Protein AF-A0A6P2BTD4-F1 (afdb_monomer)

Foldseek 3Di:
DAWEQDPVRKIFDWDQDDDDDPDDDGDIHTDIDHPPDPCGVVRVVRHDYPVVVVVVVVVVVVVVVVVVVVVVVVCVVVDPPPDDD

pLDDT: mean 78.0, std 12.65, range [49.34, 93.88]

Sequence (85 aa):
MFVIRLPNGNLQVPQTAVRSGDGRLIGDVYVEIGPDDSDYERLSAQALTLDEIEERKGQWRAGDAALLREFQEFARLVGDDPFPS

Solvent-accessible surface area (backbone atoms only — not comparable to full-atom values): 5182 Å² total; per-residue (Å²): 138,68,35,35,50,44,96,89,70,32,36,37,35,70,43,78,49,78,55,82,90,85,79,79,46,89,50,82,42,75,44,79,43,46,81,88,39,91,59,31,67,69,47,54,79,66,37,35,44,68,66,59,49,51,53,50,52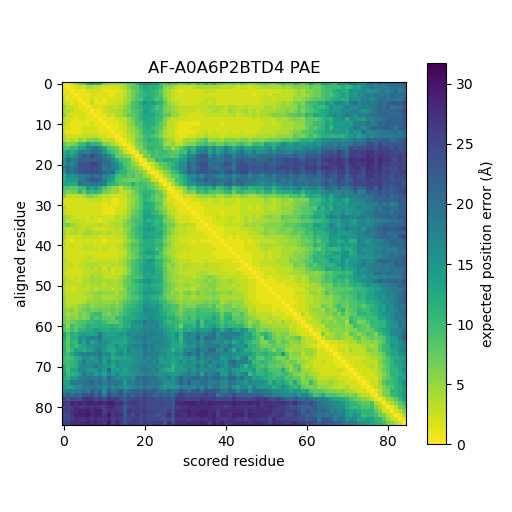,49,54,49,52,55,50,48,54,50,51,53,48,54,50,52,54,48,48,66,73,61,42,103,53,97,70,87,129

Organism: NCBI:txid2480626

Secondary structure (DSSP, 8-state):
---EE-TTS-EEEEEEEE--SSS--EEEEEEEE-TTSTTHHHHHTT-B-HHHHHHHHHHHHHHHHHHHHHHHHHHHHH-S-SS--

Mean predicted aligned error: 11.18 Å

Radius of gyration: 19.75 Å; Cα contacts (8 Å, |Δi|>4): 85; chains: 1; bounding box: 34×36×57 Å

Structure (mmCIF, N/CA/C/O backbone):
data_AF-A0A6P2BTD4-F1
#
_entry.id   AF-A0A6P2BTD4-F1
#
loop_
_atom_site.group_PDB
_atom_site.id
_atom_site.type_symbol
_atom_site.label_atom_id
_atom_site.label_alt_id
_atom_site.label_comp_id
_atom_site.label_asym_id
_atom_site.label_entity_id
_atom_site.label_seq_id
_atom_site.pdbx_PDB_ins_code
_atom_site.Cartn_x
_atom_site.Cartn_y
_atom_site.Cartn_z
_atom_site.occupancy
_atom_site.B_iso_or_equiv
_atom_site.auth_seq_id
_atom_site.auth_comp_id
_atom_site.auth_asym_id
_atom_site.auth_atom_id
_atom_site.pdbx_PDB_model_num
ATOM 1 N N . MET A 1 1 ? -1.296 1.567 -6.658 1.00 78.81 1 MET A N 1
ATOM 2 C CA . MET A 1 1 ? -1.118 1.854 -5.219 1.00 78.81 1 MET A CA 1
ATOM 3 C C . MET A 1 1 ? -1.553 0.646 -4.400 1.00 78.81 1 MET A C 1
ATOM 5 O O . MET A 1 1 ? -2.330 -0.141 -4.927 1.00 78.81 1 MET A O 1
ATOM 9 N N . PHE A 1 2 ? -1.021 0.437 -3.192 1.00 83.88 2 PHE A N 1
ATOM 10 C CA . PHE A 1 2 ? -1.185 -0.822 -2.443 1.00 83.88 2 PHE A CA 1
ATOM 11 C C . PHE A 1 2 ? -1.885 -0.598 -1.108 1.00 83.88 2 PHE A C 1
ATOM 13 O O . PHE A 1 2 ? -1.683 0.442 -0.497 1.00 83.88 2 PHE A O 1
ATOM 20 N N . VAL A 1 3 ? -2.669 -1.578 -0.657 1.00 90.69 3 VAL A N 1
ATOM 21 C CA . VAL A 1 3 ? -3.148 -1.631 0.729 1.00 90.69 3 VAL A CA 1
ATOM 22 C C . VAL A 1 3 ? -2.048 -2.257 1.574 1.00 90.69 3 VAL A C 1
ATOM 24 O O . VAL A 1 3 ? -1.522 -3.306 1.205 1.00 90.69 3 VAL A O 1
ATOM 27 N N . ILE A 1 4 ? -1.693 -1.609 2.677 1.00 92.06 4 ILE A N 1
ATOM 28 C CA . ILE A 1 4 ? -0.569 -1.998 3.528 1.00 92.06 4 ILE A CA 1
ATOM 29 C C . ILE A 1 4 ? -1.120 -2.585 4.821 1.00 92.06 4 ILE A C 1
ATOM 31 O O . ILE A 1 4 ? -1.878 -1.919 5.522 1.00 92.06 4 ILE A O 1
ATOM 35 N N . ARG A 1 5 ? -0.728 -3.811 5.166 1.00 92.88 5 ARG A N 1
ATOM 36 C CA . ARG A 1 5 ? -1.044 -4.400 6.469 1.00 92.88 5 ARG A CA 1
ATOM 37 C C . ARG A 1 5 ? -0.058 -3.894 7.518 1.00 92.88 5 ARG A C 1
ATOM 39 O O . ARG A 1 5 ? 1.147 -4.107 7.390 1.00 92.88 5 ARG A O 1
ATOM 46 N N . LEU A 1 6 ? -0.574 -3.235 8.551 1.00 92.12 6 LEU A N 1
ATOM 47 C CA . LEU A 1 6 ? 0.223 -2.691 9.645 1.00 92.12 6 LEU A CA 1
ATOM 48 C C . LEU A 1 6 ? 0.395 -3.719 10.783 1.00 92.12 6 LEU A C 1
ATOM 50 O O . LEU A 1 6 ? -0.457 -4.594 10.962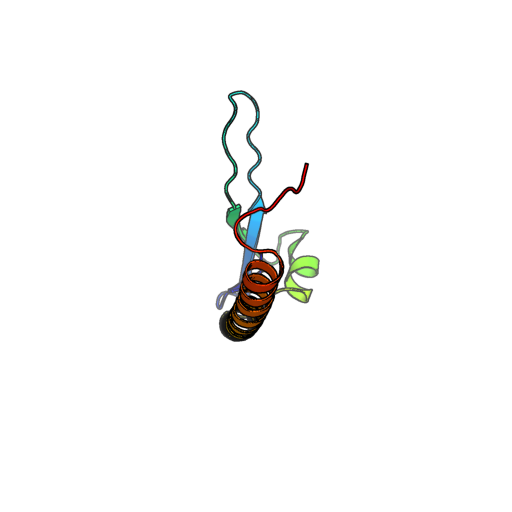 1.00 92.12 6 LEU A O 1
ATOM 54 N N . PRO A 1 7 ? 1.461 -3.611 11.604 1.00 88.81 7 PRO A N 1
ATOM 55 C CA . PRO A 1 7 ? 1.715 -4.542 12.712 1.00 88.81 7 PRO A CA 1
ATOM 56 C C . PRO A 1 7 ? 0.650 -4.512 13.817 1.00 88.81 7 PRO A C 1
ATOM 58 O O . PRO A 1 7 ? 0.513 -5.473 14.567 1.00 88.81 7 PRO A O 1
ATOM 61 N N . ASN A 1 8 ? -0.097 -3.410 13.926 1.00 89.50 8 ASN A N 1
ATOM 62 C CA . ASN A 1 8 ? -1.201 -3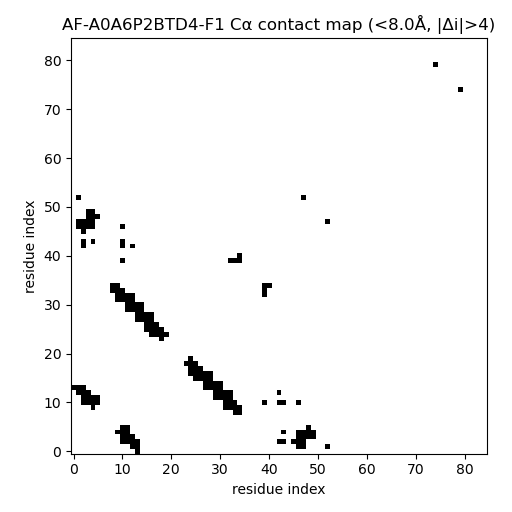.242 14.874 1.00 89.50 8 ASN A CA 1
ATOM 63 C C . ASN A 1 8 ? -2.495 -3.956 14.428 1.00 89.50 8 ASN A C 1
ATOM 65 O O . ASN A 1 8 ? -3.482 -3.915 15.154 1.00 89.50 8 ASN A O 1
ATOM 69 N N . GLY A 1 9 ? -2.498 -4.593 13.251 1.00 89.44 9 GLY A N 1
ATOM 70 C CA . GLY A 1 9 ? -3.669 -5.253 12.674 1.00 89.44 9 GLY A CA 1
ATOM 71 C C . GLY A 1 9 ? -4.531 -4.345 11.793 1.00 89.44 9 GLY A C 1
ATOM 72 O O . GLY A 1 9 ? -5.438 -4.847 11.133 1.00 89.44 9 GLY A O 1
ATOM 73 N N . ASN A 1 10 ? -4.233 -3.048 11.712 1.00 93.88 10 ASN A N 1
ATOM 74 C CA . ASN A 1 10 ? -4.955 -2.114 10.852 1.00 93.88 10 ASN A CA 1
ATOM 75 C C . ASN A 1 10 ? -4.415 -2.145 9.417 1.00 93.88 10 ASN A C 1
ATOM 77 O O . ASN A 1 10 ? -3.344 -2.693 9.132 1.00 93.88 10 ASN A O 1
ATOM 81 N N . LEU A 1 11 ? -5.175 -1.561 8.493 1.00 93.25 11 LEU A N 1
ATOM 82 C CA . LEU A 1 11 ? -4.783 -1.431 7.095 1.00 93.25 11 LEU A CA 1
ATOM 83 C C . LEU A 1 11 ? -4.555 0.034 6.753 1.00 93.25 11 LEU A C 1
ATOM 85 O O . LEU A 1 11 ? -5.404 0.877 7.021 1.00 93.25 11 LEU A O 1
ATOM 89 N N . GLN A 1 12 ? -3.442 0.325 6.090 1.00 91.69 12 GLN A N 1
ATOM 90 C CA . GLN A 1 12 ? -3.230 1.599 5.424 1.00 91.69 12 GLN A CA 1
ATOM 91 C C . GLN A 1 12 ? -3.744 1.501 3.991 1.00 91.69 12 GLN A C 1
ATOM 93 O O . GLN A 1 12 ? -3.207 0.762 3.163 1.00 91.69 12 GLN A O 1
ATOM 98 N N . VAL A 1 13 ? -4.800 2.246 3.699 1.00 89.56 13 VAL A N 1
ATOM 99 C CA . VAL A 1 13 ? -5.519 2.203 2.432 1.00 89.56 13 VAL A CA 1
ATOM 100 C C . VAL A 1 13 ? -5.289 3.509 1.689 1.00 89.56 13 VAL A C 1
ATOM 102 O O . VAL A 1 13 ? -5.495 4.583 2.255 1.00 89.56 13 VAL A O 1
ATOM 105 N N . PRO A 1 14 ? -4.886 3.454 0.417 1.00 86.44 14 PRO A N 1
ATOM 106 C CA . PRO A 1 14 ? -4.824 4.648 -0.392 1.00 86.44 14 PRO A CA 1
ATOM 107 C C . PRO A 1 14 ? -6.228 5.148 -0.727 1.00 86.44 14 PRO A C 1
ATOM 109 O O . PRO A 1 14 ? -7.022 4.426 -1.331 1.00 86.44 14 PRO A O 1
ATOM 112 N N . GLN A 1 15 ? -6.511 6.399 -0.392 1.00 80.12 15 GLN A N 1
ATOM 113 C CA . GLN A 1 15 ? -7.668 7.124 -0.886 1.00 80.12 15 GLN A CA 1
ATOM 114 C C . GLN A 1 15 ? -7.224 8.212 -1.856 1.00 80.12 15 GLN A C 1
ATOM 116 O O . GLN A 1 15 ? -6.374 9.054 -1.553 1.00 80.12 15 GLN A O 1
ATOM 121 N N . THR A 1 16 ? -7.839 8.204 -3.033 1.00 67.69 16 THR A N 1
ATOM 122 C CA . THR A 1 16 ? -7.704 9.291 -3.996 1.00 67.69 16 THR A CA 1
ATOM 123 C C . THR A 1 16 ? -8.602 10.432 -3.536 1.00 67.69 16 THR A C 1
ATOM 125 O O . THR A 1 16 ? -9.827 10.367 -3.654 1.00 67.69 16 THR A O 1
ATOM 128 N N . ALA A 1 17 ? -8.005 11.482 -2.978 1.00 59.03 17 ALA A N 1
ATOM 129 C CA . ALA A 1 17 ? -8.750 12.657 -2.555 1.00 59.03 17 ALA A CA 1
ATOM 130 C C . ALA A 1 17 ? -9.058 13.528 -3.781 1.00 59.03 17 ALA A C 1
ATOM 132 O O . ALA A 1 17 ? -8.186 14.229 -4.289 1.00 59.03 17 ALA A O 1
ATOM 133 N N . VAL A 1 18 ? -10.305 13.494 -4.257 1.00 52.97 18 VAL A N 1
ATOM 134 C CA . VAL A 1 18 ? -10.786 14.379 -5.327 1.00 52.97 18 VAL A CA 1
ATOM 135 C C . VAL A 1 18 ? -11.511 15.561 -4.684 1.00 52.97 18 VAL A C 1
ATOM 137 O O . VAL A 1 18 ? -12.646 15.419 -4.235 1.00 52.97 18 VAL A O 1
ATOM 140 N N . ARG A 1 19 ? -10.889 16.746 -4.632 1.00 49.34 19 ARG A N 1
ATOM 141 C CA . ARG A 1 19 ? -11.596 17.991 -4.273 1.00 49.34 19 ARG A CA 1
ATOM 142 C C . ARG A 1 19 ? -11.749 18.856 -5.520 1.00 49.34 19 ARG A C 1
ATOM 144 O O . ARG A 1 19 ? -10.769 19.395 -6.025 1.00 49.34 19 ARG A O 1
ATOM 151 N N . SER A 1 20 ? -12.979 18.962 -6.020 1.00 55.91 20 SER A N 1
ATOM 152 C CA . SER A 1 20 ? -13.358 19.875 -7.106 1.00 55.91 20 SER A CA 1
ATOM 153 C C . S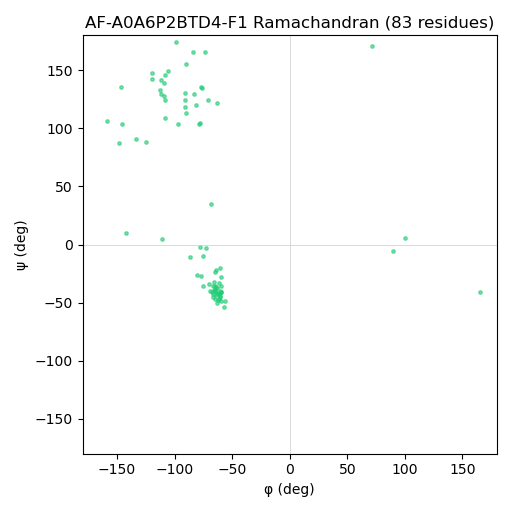ER A 1 20 ? -14.234 21.008 -6.579 1.00 55.91 20 SER A C 1
ATOM 155 O O . SER A 1 20 ? -15.115 20.792 -5.753 1.00 55.91 20 SER A O 1
ATOM 157 N N . GLY A 1 21 ? -13.961 22.206 -7.087 1.00 57.66 21 GLY A N 1
ATOM 158 C CA . GLY A 1 21 ? -14.614 23.480 -6.774 1.00 57.66 21 GLY A CA 1
ATOM 159 C C . GLY A 1 21 ? -13.766 24.647 -7.295 1.00 57.66 21 GLY A C 1
ATOM 160 O O . GLY A 1 21 ? -14.278 25.557 -7.935 1.00 57.66 21 GLY A O 1
ATOM 161 N N . ASP A 1 22 ? -12.447 24.527 -7.127 1.00 65.62 22 ASP A N 1
ATOM 162 C CA . ASP A 1 22 ? -11.447 25.569 -7.415 1.00 65.62 22 ASP A CA 1
ATOM 163 C C . ASP A 1 22 ? -10.130 25.010 -8.012 1.00 65.62 22 ASP A C 1
ATOM 165 O O . ASP A 1 22 ? -9.170 25.741 -8.245 1.00 65.62 22 ASP A O 1
ATOM 169 N N . GLY A 1 23 ? -10.116 23.726 -8.393 1.00 55.75 23 GLY A N 1
ATOM 170 C CA . GLY A 1 23 ? -9.298 23.260 -9.521 1.00 55.75 23 GLY A CA 1
ATOM 171 C C . GLY A 1 23 ? -7.957 22.581 -9.232 1.00 55.75 23 GLY A C 1
ATOM 172 O O . GLY A 1 23 ? -7.270 22.250 -10.198 1.00 55.75 23 GLY A O 1
ATOM 173 N N . ARG A 1 24 ? -7.560 22.293 -7.983 1.00 57.12 24 ARG A N 1
ATOM 174 C CA . ARG A 1 24 ? -6.453 21.336 -7.769 1.00 57.12 24 ARG A CA 1
ATOM 175 C C . ARG A 1 24 ? -6.414 20.698 -6.380 1.00 57.12 24 ARG A C 1
ATOM 177 O O . ARG A 1 24 ? -5.921 21.278 -5.422 1.00 57.12 24 ARG A O 1
ATOM 184 N N . LEU A 1 25 ? -6.800 19.429 -6.326 1.00 53.97 25 LEU A N 1
ATOM 185 C CA . LEU A 1 25 ? -6.241 18.455 -5.391 1.00 53.97 25 LEU A CA 1
ATOM 186 C C . LEU A 1 25 ? -6.228 17.105 -6.109 1.00 53.97 25 LEU A C 1
ATOM 188 O O . LEU A 1 25 ? -7.273 16.504 -6.338 1.00 53.97 25 LEU A O 1
ATOM 192 N N . ILE A 1 26 ? -5.031 16.708 -6.544 1.00 57.62 26 ILE A N 1
ATOM 193 C CA . ILE A 1 26 ? -4.721 15.398 -7.124 1.00 57.62 26 ILE A CA 1
ATOM 194 C C . ILE A 1 26 ? -3.582 14.869 -6.263 1.00 57.62 26 ILE A C 1
ATOM 196 O O . ILE A 1 26 ? -2.416 15.189 -6.487 1.00 57.62 26 ILE A O 1
ATOM 200 N N . GLY A 1 27 ? -3.946 14.189 -5.187 1.00 60.91 27 GLY A N 1
ATOM 201 C CA . GLY A 1 27 ? -3.006 13.633 -4.235 1.00 60.91 27 GLY A CA 1
ATOM 202 C C . GLY A 1 27 ? -3.567 12.338 -3.688 1.00 60.91 27 GLY A C 1
ATOM 203 O O . GLY A 1 27 ? -4.749 12.245 -3.352 1.00 60.91 27 GLY A O 1
ATOM 204 N N . ASP A 1 28 ? -2.698 11.349 -3.620 1.00 70.94 28 ASP A N 1
ATOM 205 C CA . ASP A 1 28 ? -2.988 10.069 -3.014 1.00 70.94 28 ASP A CA 1
ATOM 206 C C . ASP A 1 28 ? -2.588 10.124 -1.540 1.00 70.94 28 ASP A C 1
ATOM 208 O O . ASP A 1 28 ? -1.423 10.360 -1.212 1.00 70.94 28 ASP A O 1
ATOM 212 N N . VAL A 1 29 ? -3.560 9.945 -0.646 1.00 82.56 29 VAL A N 1
ATOM 213 C CA . VAL A 1 29 ? -3.331 9.920 0.803 1.00 82.56 29 VAL A CA 1
ATOM 214 C C . VAL A 1 29 ? -3.586 8.520 1.335 1.00 82.56 29 VAL A C 1
ATOM 216 O O . VAL A 1 29 ? -4.510 7.842 0.899 1.00 82.56 29 VAL A O 1
ATOM 219 N N . TYR A 1 30 ? -2.770 8.077 2.285 1.00 86.75 30 TYR A N 1
ATOM 220 C CA . TYR A 1 30 ? -3.019 6.832 3.000 1.00 86.75 30 TYR A CA 1
ATOM 221 C C . TYR A 1 30 ? -3.836 7.121 4.252 1.00 86.75 30 TYR A C 1
ATOM 223 O O . TYR A 1 30 ? -3.426 7.921 5.092 1.00 86.75 30 TYR A O 1
ATOM 231 N N . VAL A 1 31 ? -4.975 6.451 4.376 1.00 89.81 31 VAL A N 1
ATOM 232 C CA . VAL A 1 31 ? -5.807 6.467 5.580 1.00 89.81 31 VAL A CA 1
ATOM 233 C C . VAL A 1 31 ? -5.699 5.123 6.280 1.00 89.81 31 VAL A C 1
ATOM 235 O O . VAL A 1 31 ? -5.548 4.092 5.630 1.00 89.81 31 VAL A O 1
ATOM 238 N N . GLU A 1 32 ? -5.750 5.127 7.603 1.00 92.81 32 GLU A N 1
ATOM 239 C CA . GLU A 1 32 ? -5.769 3.898 8.387 1.00 92.81 32 GLU A CA 1
ATOM 240 C C . GLU A 1 32 ? -7.218 3.470 8.636 1.00 92.81 32 GLU A C 1
ATOM 242 O O . GLU A 1 32 ? -8.028 4.284 9.077 1.00 92.81 32 GLU A O 1
ATOM 247 N N . ILE A 1 33 ? -7.532 2.205 8.360 1.00 93.50 33 ILE A N 1
ATOM 248 C CA . ILE A 1 33 ? -8.811 1.581 8.712 1.00 93.50 33 ILE A CA 1
ATOM 249 C C . ILE A 1 33 ? -8.575 0.383 9.635 1.00 93.50 33 ILE A C 1
ATOM 251 O O . ILE A 1 33 ? -7.602 -0.361 9.479 1.00 93.50 33 ILE A O 1
ATOM 255 N N . GLY A 1 34 ? -9.473 0.205 10.600 1.00 92.75 34 GLY A N 1
ATOM 256 C CA . GLY A 1 34 ? -9.477 -0.932 11.519 1.00 92.75 34 GLY A CA 1
ATOM 257 C C . GLY A 1 34 ? -10.471 -2.023 11.103 1.00 92.75 34 GLY A C 1
ATOM 258 O O . GLY A 1 34 ? -11.240 -1.814 10.166 1.00 92.75 34 GLY A O 1
ATOM 259 N N . PRO A 1 35 ? -10.487 -3.169 11.805 1.00 91.44 35 PRO A N 1
ATOM 260 C CA . PRO A 1 35 ? -11.370 -4.306 11.515 1.00 91.44 35 PRO A CA 1
ATOM 261 C C . PRO A 1 35 ? -12.872 -4.003 11.602 1.00 91.44 35 PRO A C 1
ATOM 263 O O . PRO A 1 35 ? -13.667 -4.727 11.013 1.00 91.44 35 PRO A O 1
ATOM 266 N N . ASP A 1 36 ? -13.265 -2.934 12.295 1.00 92.19 36 ASP A N 1
ATOM 267 C CA . ASP A 1 36 ? -14.657 -2.472 12.364 1.00 92.19 36 ASP A CA 1
ATOM 268 C C . ASP A 1 36 ? -15.136 -1.752 11.086 1.00 92.19 36 ASP A C 1
ATOM 270 O O . ASP A 1 36 ? -16.324 -1.454 10.951 1.00 92.19 36 ASP A O 1
ATOM 274 N N . ASP A 1 37 ? -14.236 -1.443 10.145 1.00 92.69 37 ASP A N 1
ATOM 275 C CA . ASP A 1 37 ? -14.591 -0.800 8.880 1.00 92.69 37 ASP A CA 1
ATOM 276 C C . ASP A 1 37 ? -15.218 -1.809 7.902 1.00 92.69 37 ASP A C 1
ATOM 278 O O . ASP A 1 37 ? -14.713 -2.916 7.709 1.00 92.69 37 ASP A O 1
ATOM 282 N N . SER A 1 38 ? -16.306 -1.421 7.230 1.00 90.75 38 SER A N 1
ATOM 283 C CA . SER A 1 38 ? -17.005 -2.284 6.267 1.00 90.75 38 SER A CA 1
ATOM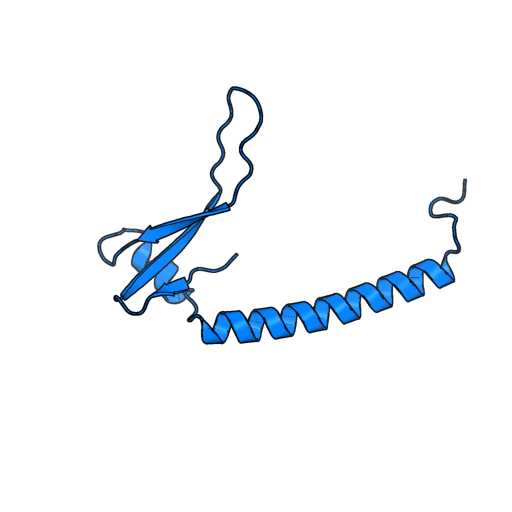 284 C C . SER A 1 38 ? -16.131 -2.736 5.098 1.00 90.75 38 SER A C 1
ATOM 286 O O . SER A 1 38 ? -16.367 -3.798 4.520 1.00 90.75 38 SER A O 1
ATOM 288 N N . ASP A 1 39 ? -15.128 -1.937 4.737 1.00 87.38 39 ASP A N 1
ATOM 289 C CA . ASP A 1 39 ? -14.192 -2.263 3.672 1.00 87.38 39 ASP A CA 1
ATOM 290 C C . ASP A 1 39 ? -13.002 -3.097 4.160 1.00 87.38 39 ASP A C 1
ATOM 292 O O . ASP A 1 39 ? -12.268 -3.635 3.326 1.00 87.38 39 ASP A O 1
ATOM 296 N N . TYR A 1 40 ? -12.808 -3.252 5.475 1.00 91.00 40 TYR A N 1
ATOM 297 C CA . TYR A 1 40 ? -11.636 -3.921 6.035 1.00 91.00 40 TYR A CA 1
ATOM 298 C C . TYR A 1 40 ? -11.481 -5.345 5.519 1.00 91.00 40 TYR A C 1
ATOM 300 O O . TYR A 1 40 ? -10.437 -5.668 4.966 1.00 91.00 40 TYR A O 1
ATOM 308 N N . GLU A 1 41 ? -12.509 -6.189 5.635 1.00 91.75 41 GLU A N 1
ATOM 309 C CA . GLU A 1 41 ? -12.439 -7.598 5.219 1.00 91.75 41 GLU A CA 1
ATOM 310 C C . GLU A 1 41 ? -12.033 -7.728 3.747 1.00 91.75 41 GLU A C 1
ATOM 312 O O . GLU A 1 41 ? -11.063 -8.413 3.408 1.00 91.75 41 GLU A O 1
ATOM 317 N N . ARG A 1 42 ? -12.704 -6.966 2.877 1.00 90.94 42 ARG A N 1
ATOM 318 C CA . ARG A 1 42 ? -12.429 -6.924 1.438 1.00 90.94 42 ARG A CA 1
ATOM 319 C C . ARG A 1 42 ? -11.004 -6.460 1.143 1.00 90.94 42 ARG A C 1
ATOM 321 O O . ARG A 1 42 ? -10.335 -7.039 0.290 1.00 90.94 42 ARG A O 1
ATOM 328 N N . LEU A 1 43 ? -10.542 -5.411 1.819 1.00 91.12 43 LEU A N 1
ATOM 329 C CA . LEU A 1 43 ? -9.216 -4.835 1.605 1.00 91.12 43 LEU A CA 1
ATOM 330 C C . LEU A 1 43 ? -8.108 -5.672 2.255 1.00 91.12 43 LEU A C 1
ATOM 332 O O . LEU A 1 43 ? -6.990 -5.689 1.748 1.00 91.12 43 LEU A O 1
ATOM 336 N N . SER A 1 44 ? -8.408 -6.410 3.321 1.00 89.06 44 SER A N 1
ATOM 337 C CA . SER A 1 44 ? -7.461 -7.269 4.030 1.00 89.06 44 SER A CA 1
ATOM 338 C C . SER A 1 44 ? -7.012 -8.447 3.166 1.00 89.06 44 SER A C 1
ATOM 340 O O . SER A 1 44 ? -5.836 -8.814 3.197 1.00 89.06 44 SER A O 1
ATOM 342 N N . ALA A 1 45 ? -7.915 -8.983 2.338 1.00 87.88 45 ALA A N 1
ATOM 343 C CA . ALA A 1 45 ? -7.634 -10.075 1.409 1.00 87.88 45 ALA A CA 1
ATOM 344 C C . ALA A 1 45 ? -6.629 -9.684 0.309 1.00 87.88 45 ALA A C 1
ATOM 346 O O . ALA A 1 45 ? -5.956 -10.542 -0.253 1.00 87.88 45 ALA A O 1
ATOM 347 N N . GLN A 1 46 ? -6.518 -8.387 0.012 1.00 85.19 46 GLN A N 1
ATOM 348 C CA . GLN A 1 46 ? -5.602 -7.812 -0.981 1.00 85.19 46 GLN A CA 1
ATOM 349 C C . GLN A 1 46 ? -4.471 -6.987 -0.340 1.00 85.19 46 GLN A C 1
ATOM 351 O O . GLN A 1 46 ? -3.706 -6.330 -1.054 1.00 85.19 46 GLN A O 1
ATOM 356 N N . ALA A 1 47 ? -4.390 -6.970 0.994 1.00 89.50 47 ALA A N 1
ATOM 357 C CA . ALA A 1 47 ? -3.385 -6.219 1.727 1.00 89.50 47 ALA A CA 1
ATOM 358 C C . ALA A 1 47 ? -2.038 -6.931 1.663 1.00 89.50 47 ALA A C 1
ATOM 360 O O . ALA A 1 47 ? -1.951 -8.135 1.895 1.00 89.50 47 ALA A O 1
ATOM 361 N N . LEU A 1 48 ? -0.994 -6.157 1.394 1.00 88.88 48 LEU A N 1
ATOM 362 C CA . LEU A 1 48 ? 0.380 -6.629 1.368 1.00 88.88 48 LEU A CA 1
ATOM 363 C C . LEU A 1 48 ? 1.118 -6.153 2.610 1.00 88.88 48 LEU A C 1
ATOM 365 O O . LEU A 1 48 ? 0.848 -5.077 3.150 1.00 88.88 48 LEU A O 1
ATOM 369 N N . THR A 1 49 ? 2.080 -6.948 3.044 1.00 88.88 49 THR A N 1
ATOM 370 C CA . THR A 1 49 ? 3.065 -6.526 4.034 1.00 88.88 49 THR A CA 1
ATOM 371 C C . THR A 1 49 ? 4.075 -5.558 3.415 1.00 88.88 49 THR A C 1
ATOM 373 O O . THR A 1 49 ? 4.174 -5.409 2.194 1.00 88.88 49 THR A O 1
ATOM 376 N N . LEU A 1 50 ? 4.834 -4.868 4.269 1.00 81.88 50 LEU A N 1
ATOM 377 C CA . LEU A 1 50 ? 5.871 -3.944 3.813 1.00 81.88 50 LEU A CA 1
ATOM 378 C C . LEU A 1 50 ? 6.933 -4.653 2.954 1.00 81.88 50 LEU A C 1
ATOM 380 O O . LEU A 1 50 ? 7.310 -4.125 1.913 1.00 81.88 50 LEU A O 1
ATOM 384 N N . ASP A 1 51 ? 7.331 -5.861 3.352 1.00 83.50 51 ASP A N 1
ATOM 385 C CA . ASP A 1 51 ? 8.329 -6.686 2.661 1.00 83.50 51 ASP A CA 1
ATOM 386 C C . ASP A 1 51 ? 7.874 -7.070 1.239 1.00 83.50 51 ASP A C 1
ATOM 388 O O . ASP A 1 51 ? 8.568 -6.811 0.255 1.00 83.50 51 ASP A O 1
ATOM 392 N N . GLU A 1 52 ? 6.630 -7.538 1.094 1.00 86.00 52 GLU A N 1
ATOM 393 C CA . GLU A 1 52 ? 6.036 -7.857 -0.214 1.00 86.00 52 GLU A CA 1
ATOM 394 C C . GLU A 1 52 ? 5.938 -6.626 -1.131 1.00 86.00 52 GLU A C 1
ATOM 396 O O . GLU A 1 52 ? 6.066 -6.718 -2.357 1.00 86.00 52 GLU A O 1
ATOM 401 N N . ILE A 1 53 ? 5.718 -5.439 -0.557 1.00 85.69 53 ILE A N 1
ATOM 402 C CA . ILE A 1 53 ? 5.721 -4.184 -1.315 1.00 85.69 53 ILE A CA 1
ATOM 403 C C . ILE A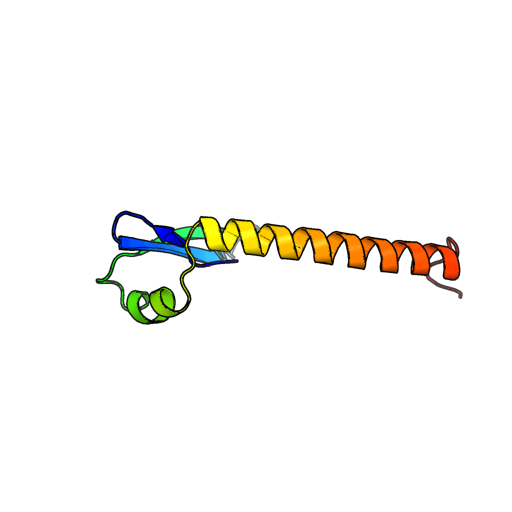 1 53 ? 7.133 -3.841 -1.790 1.00 85.69 53 ILE A C 1
ATOM 405 O O . ILE A 1 53 ? 7.284 -3.347 -2.910 1.00 85.69 53 ILE A O 1
ATOM 409 N N . GLU A 1 54 ? 8.159 -4.064 -0.972 1.00 84.00 54 GLU A N 1
ATOM 410 C CA . GLU A 1 54 ? 9.553 -3.843 -1.362 1.00 84.00 54 GLU A CA 1
ATOM 411 C C . GLU A 1 54 ? 9.977 -4.781 -2.492 1.00 84.00 54 GLU A C 1
ATOM 413 O O . GLU A 1 54 ? 10.547 -4.310 -3.485 1.00 84.00 54 GLU A O 1
ATOM 418 N N . GLU A 1 55 ? 9.604 -6.059 -2.412 1.00 84.38 55 GLU A N 1
ATOM 419 C CA . GLU A 1 5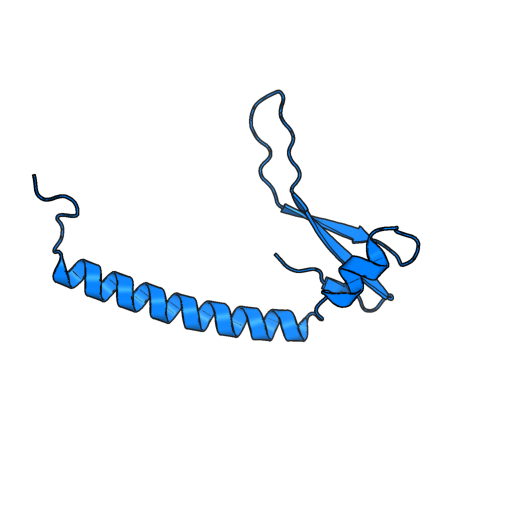5 ? 9.819 -7.027 -3.488 1.00 84.38 55 GLU A CA 1
ATOM 420 C C . GLU A 1 55 ? 9.115 -6.581 -4.778 1.00 84.38 55 GLU A C 1
ATOM 422 O O . GLU A 1 55 ? 9.737 -6.480 -5.844 1.00 84.38 55 GLU A O 1
ATOM 427 N N . ARG A 1 56 ? 7.835 -6.196 -4.686 1.00 81.19 56 ARG A N 1
ATOM 428 C CA . ARG A 1 56 ? 7.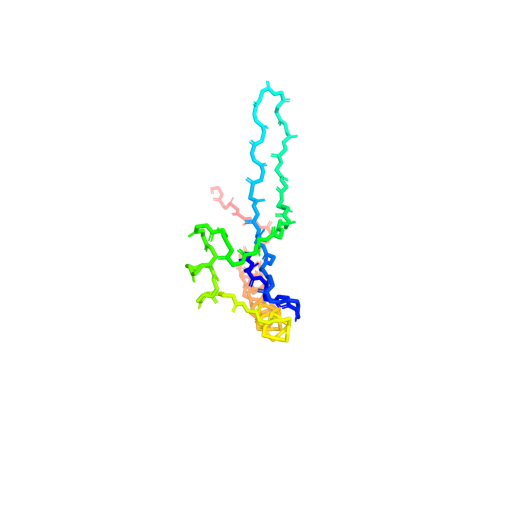062 -5.738 -5.848 1.00 81.19 56 ARG A CA 1
ATOM 429 C C . ARG A 1 56 ? 7.606 -4.440 -6.445 1.00 81.19 56 ARG A C 1
ATOM 431 O O . ARG A 1 56 ? 7.616 -4.281 -7.666 1.00 81.19 56 ARG A O 1
ATOM 438 N N . LYS A 1 57 ? 8.113 -3.523 -5.616 1.00 78.50 57 LYS A N 1
ATOM 439 C CA . LYS A 1 57 ? 8.840 -2.323 -6.068 1.00 78.50 57 LYS A CA 1
ATOM 440 C C . LYS A 1 57 ? 10.161 -2.678 -6.749 1.00 78.50 57 LYS A C 1
ATOM 442 O O . LYS A 1 57 ? 10.596 -1.944 -7.635 1.00 78.50 57 LYS A O 1
ATOM 447 N N . GLY A 1 58 ? 10.826 -3.753 -6.332 1.00 77.44 58 GLY A N 1
ATOM 448 C CA . GLY A 1 58 ? 12.005 -4.291 -7.010 1.00 77.44 58 GLY A CA 1
ATOM 449 C C . GLY A 1 58 ? 11.667 -4.780 -8.418 1.00 77.44 58 GLY A C 1
ATOM 450 O O . GLY A 1 58 ? 12.289 -4.348 -9.386 1.00 77.44 58 GLY A O 1
ATOM 451 N N . GLN A 1 59 ? 10.617 -5.594 -8.540 1.00 76.00 59 GLN A N 1
ATOM 452 C CA . GLN A 1 59 ? 10.122 -6.097 -9.827 1.00 76.00 59 GLN A CA 1
ATOM 453 C C . GLN A 1 59 ? 9.678 -4.962 -10.759 1.00 76.00 59 GLN A C 1
ATOM 455 O O . GLN A 1 59 ? 10.020 -4.962 -11.939 1.00 76.00 59 GLN A O 1
ATOM 460 N N . TRP A 1 60 ? 8.980 -3.955 -10.225 1.00 75.62 60 TRP A N 1
ATOM 461 C CA . TRP A 1 60 ? 8.599 -2.762 -10.984 1.00 75.62 60 TRP A CA 1
ATOM 462 C C . TRP A 1 60 ? 9.809 -1.994 -11.507 1.00 75.62 60 TRP A C 1
ATOM 464 O O . TRP A 1 60 ? 9.827 -1.640 -12.677 1.00 75.62 60 TRP A O 1
ATOM 474 N N . ARG A 1 61 ? 10.841 -1.775 -10.683 1.00 71.00 61 ARG A N 1
ATOM 475 C CA . ARG A 1 61 ? 12.075 -1.100 -11.125 1.00 71.00 61 ARG A CA 1
ATOM 476 C C . ARG A 1 61 ? 12.820 -1.888 -12.203 1.00 71.00 61 ARG A C 1
ATOM 478 O O . ARG A 1 61 ? 13.367 -1.290 -13.122 1.00 71.00 61 ARG A O 1
ATOM 485 N N . ALA A 1 62 ? 12.831 -3.216 -12.110 1.00 69.50 62 ALA A N 1
ATOM 486 C CA . ALA A 1 62 ? 13.420 -4.069 -13.139 1.00 69.50 62 ALA A CA 1
ATOM 487 C C . ALA A 1 62 ? 12.635 -4.001 -14.462 1.00 69.50 62 ALA A C 1
ATOM 489 O O . ALA A 1 62 ? 13.238 -3.889 -15.528 1.00 69.50 62 ALA A O 1
ATOM 490 N N . GLY A 1 63 ? 11.299 -4.017 -14.392 1.00 70.12 63 GLY A N 1
ATOM 491 C CA . GLY A 1 63 ? 10.428 -3.836 -15.555 1.00 70.12 63 GLY A CA 1
ATOM 492 C C . GLY A 1 63 ? 10.542 -2.442 -16.178 1.00 70.12 63 GLY A C 1
ATOM 493 O O . GLY A 1 63 ? 10.610 -2.325 -17.395 1.00 70.12 63 GLY A O 1
ATOM 494 N N . ASP A 1 64 ? 10.644 -1.396 -15.357 1.00 74.12 64 ASP A N 1
ATOM 495 C CA . ASP A 1 64 ? 10.841 -0.011 -15.798 1.00 74.12 64 ASP A CA 1
ATOM 496 C C . ASP A 1 64 ? 12.178 0.168 -16.532 1.00 74.12 64 ASP A C 1
ATOM 498 O O . ASP A 1 64 ? 12.226 0.770 -17.600 1.00 74.12 64 ASP A O 1
ATOM 502 N N . ALA A 1 65 ? 13.256 -0.450 -16.038 1.00 72.19 65 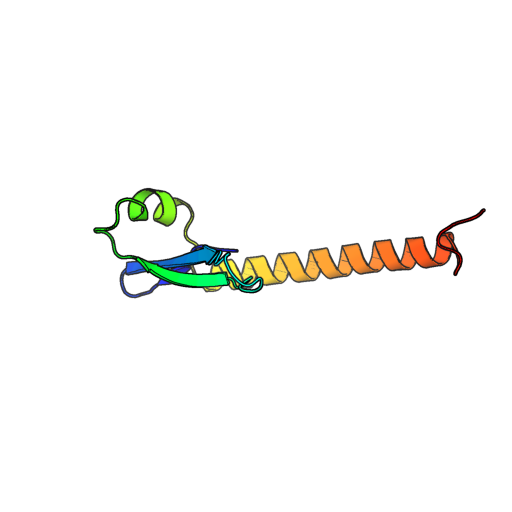ALA A N 1
ATOM 503 C CA . ALA A 1 65 ? 14.548 -0.447 -16.723 1.00 72.19 65 ALA A CA 1
ATOM 504 C C . ALA A 1 65 ? 14.500 -1.165 -18.085 1.00 72.19 65 ALA A C 1
ATOM 506 O O . ALA A 1 65 ? 15.147 -0.724 -19.039 1.00 72.19 65 ALA A O 1
ATOM 507 N N . ALA A 1 66 ? 13.733 -2.255 -18.191 1.00 74.69 66 ALA A N 1
ATOM 508 C CA . ALA A 1 66 ? 13.511 -2.942 -19.461 1.00 74.69 66 ALA A CA 1
ATOM 509 C C . ALA A 1 66 ? 12.702 -2.068 -20.432 1.00 74.69 66 ALA A C 1
ATOM 511 O O . ALA A 1 66 ? 13.115 -1.886 -21.576 1.00 74.69 66 ALA A O 1
ATOM 512 N N . LEU A 1 67 ? 11.625 -1.444 -19.950 1.00 77.50 67 LEU A N 1
ATOM 513 C CA . LEU A 1 67 ? 10.789 -0.544 -20.742 1.00 77.50 67 LEU A CA 1
ATOM 514 C C . LEU A 1 67 ? 11.572 0.683 -21.228 1.00 77.50 67 LEU A C 1
ATOM 516 O O . LEU A 1 67 ? 11.478 1.065 -22.393 1.00 77.50 67 LEU A O 1
ATOM 520 N N . LEU A 1 68 ? 12.399 1.273 -20.362 1.00 75.44 68 LEU A N 1
ATOM 521 C CA . LEU A 1 68 ? 13.282 2.383 -20.710 1.00 75.44 68 LEU A CA 1
ATOM 522 C C . LEU A 1 68 ? 14.269 1.984 -21.809 1.00 75.44 68 LEU A C 1
ATOM 524 O O . LEU A 1 68 ? 14.535 2.772 -22.716 1.00 75.44 68 LEU A O 1
ATOM 528 N N . ARG A 1 69 ? 14.809 0.763 -21.745 1.00 76.19 69 ARG A N 1
ATOM 529 C CA . ARG A 1 69 ? 15.705 0.242 -22.776 1.00 76.19 69 ARG A CA 1
ATOM 530 C C . ARG A 1 69 ? 14.984 0.087 -24.115 1.00 76.19 69 ARG A C 1
ATOM 532 O O . ARG A 1 69 ? 15.515 0.549 -25.119 1.00 76.19 69 ARG A O 1
ATOM 539 N N . GLU A 1 70 ? 13.790 -0.500 -24.135 1.00 78.56 70 GLU A N 1
ATOM 540 C CA . GLU A 1 70 ? 12.989 -0.618 -25.363 1.00 78.56 70 GLU A CA 1
ATOM 541 C C . GLU A 1 70 ? 12.668 0.757 -25.957 1.00 78.56 70 GLU A C 1
ATOM 543 O O . GLU A 1 70 ? 12.808 0.963 -27.162 1.00 78.56 70 GLU A O 1
ATOM 548 N N . PHE A 1 71 ? 12.339 1.735 -25.108 1.00 77.75 71 PHE A N 1
ATOM 549 C CA . PHE A 1 71 ? 12.097 3.107 -25.543 1.00 77.75 71 PHE A CA 1
ATOM 550 C C . PHE A 1 71 ? 13.359 3.767 -26.124 1.00 77.75 71 PHE A C 1
ATOM 552 O O . PHE A 1 71 ? 13.285 4.458 -27.138 1.00 77.75 71 PHE A O 1
ATOM 559 N N . GLN A 1 72 ? 14.536 3.529 -25.533 1.00 76.44 72 GLN A N 1
ATOM 560 C CA . GLN A 1 72 ? 15.817 4.003 -26.071 1.00 76.44 72 GLN A CA 1
ATOM 561 C C . GLN A 1 72 ? 16.176 3.338 -27.408 1.00 76.44 72 GLN A C 1
ATOM 563 O O . GLN A 1 72 ? 16.706 4.006 -28.294 1.00 76.44 72 GLN A O 1
ATOM 568 N N . GLU A 1 73 ? 15.916 2.039 -27.569 1.00 78.75 73 GLU A N 1
ATOM 569 C CA . GLU A 1 73 ? 16.137 1.330 -28.837 1.00 78.75 73 GLU A CA 1
ATOM 570 C C . GLU A 1 73 ? 15.173 1.827 -29.922 1.00 78.75 73 GLU A C 1
ATOM 572 O O . GLU A 1 73 ? 15.603 2.094 -31.045 1.00 78.75 73 GLU A O 1
ATOM 577 N N . PHE A 1 74 ? 13.910 2.072 -29.570 1.00 71.88 74 PHE A N 1
ATOM 578 C CA . PHE A 1 74 ? 12.936 2.708 -30.452 1.00 71.88 74 PHE A CA 1
ATOM 579 C C . PHE A 1 74 ? 13.360 4.128 -30.860 1.00 71.88 74 PHE A C 1
ATOM 581 O O . PHE A 1 74 ? 13.380 4.439 -32.047 1.00 71.88 74 PHE A O 1
ATOM 588 N N . ALA A 1 75 ? 13.789 4.971 -29.914 1.00 73.56 75 ALA A N 1
ATOM 589 C CA . ALA A 1 75 ? 14.268 6.326 -30.203 1.00 73.56 75 ALA A CA 1
ATOM 590 C C . ALA A 1 75 ? 15.484 6.335 -31.149 1.00 73.56 75 ALA A C 1
ATOM 592 O O . ALA A 1 75 ? 15.602 7.200 -32.014 1.00 73.56 75 ALA A O 1
ATOM 593 N N . ARG A 1 76 ? 16.376 5.341 -31.037 1.00 75.69 76 ARG A N 1
ATOM 594 C CA . ARG A 1 76 ? 17.506 5.171 -31.968 1.00 75.69 76 ARG A CA 1
ATOM 595 C C . ARG A 1 76 ? 17.071 4.720 -33.362 1.00 75.69 76 ARG A C 1
ATOM 597 O O . ARG A 1 76 ? 17.726 5.089 -34.330 1.00 75.69 76 ARG A O 1
ATOM 604 N N . LEU A 1 77 ? 16.014 3.913 -33.459 1.00 72.12 77 LEU A N 1
ATOM 605 C CA . LEU A 1 77 ? 15.461 3.420 -34.725 1.00 72.12 77 LEU A CA 1
ATOM 606 C C . LEU A 1 77 ? 14.656 4.486 -35.478 1.00 72.12 77 LEU A C 1
ATOM 608 O O . LEU A 1 77 ? 14.700 4.510 -36.705 1.00 72.12 77 LEU A O 1
ATOM 612 N N . VAL A 1 78 ? 13.936 5.352 -34.760 1.00 71.44 78 VAL A N 1
ATOM 613 C CA . VAL A 1 78 ? 13.122 6.431 -35.345 1.00 71.44 78 VAL A CA 1
ATOM 614 C C . VAL A 1 78 ? 13.971 7.655 -35.720 1.00 71.44 78 VAL A C 1
ATOM 616 O O . VAL A 1 78 ? 13.632 8.362 -36.664 1.00 71.44 78 VAL A O 1
ATOM 619 N N . GLY A 1 79 ? 15.112 7.874 -35.054 1.00 62.50 79 GLY A N 1
ATOM 620 C CA . GLY A 1 79 ? 15.856 9.132 -35.171 1.00 62.50 79 GLY A CA 1
ATOM 621 C C . GLY A 1 79 ? 15.126 10.284 -34.466 1.00 62.50 79 GLY A C 1
ATOM 622 O O . GLY A 1 79 ? 13.991 10.126 -34.028 1.00 62.50 79 GLY A O 1
ATOM 623 N N . ASP A 1 80 ? 15.783 11.441 -34.325 1.00 60.97 80 ASP A N 1
ATOM 624 C CA . ASP A 1 80 ? 15.287 12.647 -33.621 1.00 60.97 80 ASP A CA 1
ATOM 625 C C . ASP A 1 80 ? 14.110 13.349 -34.343 1.00 60.97 80 ASP A C 1
ATOM 627 O O . ASP A 1 80 ? 14.008 14.568 -34.341 1.00 60.97 80 ASP A O 1
ATOM 631 N N . ASP A 1 81 ? 13.224 12.600 -35.002 1.00 58.31 81 ASP A N 1
ATOM 632 C CA . ASP A 1 81 ? 12.014 13.128 -35.625 1.00 58.31 81 ASP A CA 1
ATOM 633 C C . ASP A 1 81 ? 10.811 12.241 -35.255 1.00 58.31 81 ASP A C 1
ATOM 635 O O . ASP A 1 81 ? 10.536 11.226 -35.900 1.00 58.31 81 ASP A O 1
ATOM 639 N N . PRO A 1 82 ? 10.102 12.561 -34.156 1.00 56.53 82 PRO A N 1
ATOM 640 C CA . PRO A 1 82 ? 8.998 11.738 -33.676 1.00 56.53 82 PRO A CA 1
ATOM 641 C C . PRO A 1 82 ? 7.728 11.833 -34.545 1.00 56.53 82 PRO A C 1
ATOM 643 O O . PRO A 1 82 ? 6.763 11.128 -34.249 1.00 56.53 82 PRO A O 1
ATOM 646 N N . PHE A 1 83 ? 7.701 12.666 -35.598 1.00 57.34 83 PHE A N 1
ATOM 647 C CA . PHE A 1 83 ? 6.540 12.842 -36.480 1.00 57.34 83 PHE A CA 1
ATOM 648 C C . PHE A 1 83 ? 6.957 13.172 -37.928 1.00 57.34 83 PHE A C 1
ATOM 650 O O . PHE A 1 83 ? 6.965 14.349 -38.299 1.00 57.34 83 PHE A O 1
ATOM 657 N N . PRO A 1 84 ? 7.215 12.169 -38.792 1.00 55.72 84 PRO A N 1
ATOM 658 C CA . PRO A 1 84 ? 7.439 12.443 -40.207 1.00 55.72 84 PRO A CA 1
ATOM 659 C C . PRO A 1 84 ? 6.160 13.039 -40.821 1.00 55.72 84 PRO A C 1
ATOM 661 O O . PRO A 1 84 ? 5.085 12.439 -40.725 1.00 55.72 84 PRO A O 1
ATOM 664 N N . SER A 1 85 ? 6.281 14.243 -41.393 1.00 62.69 85 SER A N 1
ATOM 665 C CA . SER A 1 85 ? 5.205 14.951 -42.114 1.00 62.69 85 SER A CA 1
ATOM 666 C C . SER A 1 85 ? 4.896 14.336 -43.476 1.00 62.69 85 SER A C 1
ATOM 668 O O . SER A 1 85 ? 5.839 13.824 -44.122 1.00 62.69 85 SER A O 1
#